Protein AF-A0A0G4NJI7-F1 (afdb_monomer_lite)

InterPro domains:
  IPR013108 Amidohydrolase 3 [PF07969] (34-113)

pLDDT: mean 92.44, std 11.9, range [41.81, 98.81]

Secondary structure (DSSP, 8-state):
----GGG--S-EEEEE--SSTT---GGG---EE-GGG-EEEEEEEEESB--GGGT-S--SSPBTTBTT----BSS-HHHH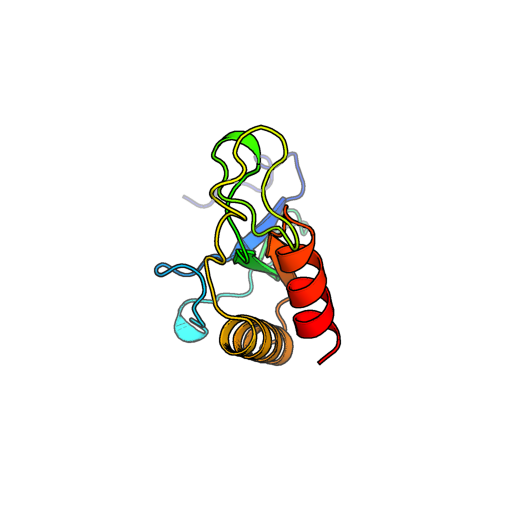HHHHHHHHHTT-EEEEE--SHHHHHHHHHHHH-

Sequence (113 aa):
MAGSSSDWTVRVYAMLECAQRNTYCPDAAAKVSRVSDLLSVRSVKLFADGALGSWGSAMIEPYSDRPETSGSLLVNATTLTNLAKSWAAFGYQVNIHAIGDLANRLAIDALEA

Radius of gyration: 17.1 Å; chains: 1; bounding box: 45×30×44 Å

Foldseek 3Di:
DPDPPVPQPAADADADADPDALDDDLVPDDFDQDDPSSYTDFAHEHEQWDDPVVCIAQAPAADPVGRVHNHDTPDDLVSLLVSLVNSVVSRGHYDYDHDYPVSVVSNVVSNVD

Structure (mmCIF, N/CA/C/O backbone):
data_AF-A0A0G4NJI7-F1
#
_entry.id   AF-A0A0G4NJI7-F1
#
loop_
_atom_site.group_PDB
_atom_site.id
_atom_site.type_symbol
_atom_site.label_atom_id
_atom_site.label_alt_id
_atom_site.label_comp_id
_atom_site.label_asym_id
_atom_site.label_entity_id
_atom_site.label_seq_id
_atom_site.pdbx_PDB_ins_code
_atom_site.Cartn_x
_atom_site.Cartn_y
_atom_site.Cartn_z
_atom_site.occupancy
_atom_site.B_iso_or_equiv
_atom_site.auth_seq_id
_atom_site.auth_comp_id
_atom_site.auth_asym_id
_atom_site.auth_atom_id
_atom_site.pdbx_PDB_model_num
ATOM 1 N N . MET A 1 1 ? 21.489 16.072 -18.629 1.00 41.81 1 MET A N 1
ATOM 2 C CA . MET A 1 1 ? 22.710 15.667 -17.904 1.00 41.81 1 MET A CA 1
ATOM 3 C C . MET A 1 1 ? 22.581 14.196 -17.547 1.00 41.81 1 MET A C 1
ATOM 5 O O . MET A 1 1 ? 21.801 13.864 -16.665 1.00 41.81 1 MET A O 1
ATOM 9 N N . ALA A 1 2 ? 23.241 13.309 -18.290 1.00 45.09 2 ALA A N 1
ATOM 10 C CA . ALA A 1 2 ? 23.366 11.910 -17.896 1.00 45.09 2 ALA A CA 1
ATOM 11 C C . ALA A 1 2 ? 24.595 11.825 -16.982 1.00 45.09 2 ALA A C 1
ATOM 13 O O . ALA A 1 2 ? 25.714 11.931 -17.475 1.00 45.09 2 ALA A O 1
ATOM 14 N N . GLY A 1 3 ? 24.381 11.762 -15.664 1.00 49.84 3 GLY A N 1
ATOM 15 C CA . GLY A 1 3 ? 25.466 11.549 -14.702 1.00 49.84 3 GLY A CA 1
ATOM 16 C C . GLY A 1 3 ? 26.190 10.245 -15.027 1.00 49.84 3 GLY A C 1
ATOM 17 O O . GLY A 1 3 ? 25.542 9.254 -15.385 1.00 49.84 3 GLY A O 1
ATOM 18 N N . SER A 1 4 ? 27.521 10.259 -14.978 1.00 56.47 4 SER A N 1
ATOM 19 C CA . SER A 1 4 ? 28.322 9.057 -15.185 1.00 56.47 4 SER A CA 1
ATOM 20 C C . SER A 1 4 ? 27.963 8.009 -14.132 1.00 56.47 4 SER A C 1
ATOM 22 O O . SER A 1 4 ? 27.576 8.323 -13.008 1.00 56.47 4 SER A O 1
ATOM 24 N N . SER A 1 5 ? 28.099 6.730 -14.482 1.00 57.91 5 SER A N 1
ATOM 25 C CA . SER A 1 5 ? 27.798 5.588 -13.602 1.00 57.91 5 SER A CA 1
ATOM 26 C C . SER A 1 5 ? 28.575 5.576 -12.274 1.00 57.91 5 SER A C 1
ATOM 28 O O . SER A 1 5 ? 28.305 4.728 -11.432 1.00 57.91 5 SER A O 1
ATOM 30 N N . SER A 1 6 ? 29.535 6.488 -12.095 1.00 63.31 6 SER A N 1
ATOM 31 C CA . SER A 1 6 ? 30.319 6.730 -10.881 1.00 63.31 6 SER A CA 1
ATOM 32 C C . SER A 1 6 ? 29.519 7.290 -9.706 1.00 63.31 6 SER A C 1
ATOM 34 O O . SER A 1 6 ? 29.989 7.208 -8.576 1.00 63.31 6 SER A O 1
ATOM 36 N N . ASP A 1 7 ? 28.345 7.874 -9.955 1.00 74.94 7 ASP A N 1
ATOM 37 C CA . ASP A 1 7 ? 27.670 8.692 -8.938 1.00 74.94 7 ASP A CA 1
ATOM 38 C C . ASP A 1 7 ? 26.735 7.870 -8.033 1.00 74.94 7 ASP A C 1
ATOM 40 O O . ASP A 1 7 ? 26.314 8.334 -6.974 1.00 74.94 7 ASP A O 1
ATOM 44 N N . TRP A 1 8 ? 26.409 6.634 -8.427 1.00 78.31 8 TRP A N 1
ATOM 45 C CA . TRP A 1 8 ? 25.525 5.744 -7.674 1.00 78.31 8 TRP A CA 1
ATOM 46 C C . TRP A 1 8 ? 26.340 4.717 -6.890 1.00 78.31 8 TRP A C 1
ATOM 48 O O . TRP A 1 8 ? 26.973 3.838 -7.468 1.00 78.31 8 TRP A O 1
ATOM 58 N N . THR A 1 9 ? 26.284 4.796 -5.562 1.00 87.44 9 THR A N 1
ATOM 59 C CA . THR A 1 9 ? 26.981 3.869 -4.650 1.00 87.44 9 THR A CA 1
ATOM 60 C C . THR A 1 9 ? 26.056 2.826 -4.018 1.00 87.44 9 THR A C 1
ATOM 62 O O . THR A 1 9 ? 26.528 1.895 -3.369 1.00 87.44 9 THR A O 1
ATOM 65 N N . VAL A 1 10 ? 24.738 2.954 -4.211 1.00 88.00 10 VAL A N 1
ATOM 66 C CA . VAL A 1 10 ? 23.712 2.088 -3.612 1.00 88.00 10 VAL A CA 1
ATOM 67 C C . VAL A 1 10 ? 22.763 1.576 -4.690 1.00 88.00 10 VAL A C 1
ATOM 69 O O . VAL A 1 10 ? 22.378 2.313 -5.599 1.00 88.00 10 VAL A O 1
ATOM 72 N N . ARG A 1 11 ? 22.357 0.307 -4.565 1.00 91.12 11 ARG A N 1
ATOM 73 C CA . ARG A 1 11 ? 21.313 -0.285 -5.405 1.00 91.12 11 ARG A CA 1
ATOM 74 C C . ARG A 1 11 ? 19.935 0.168 -4.927 1.00 91.12 11 ARG A C 1
ATOM 76 O O . ARG A 1 11 ? 19.571 -0.053 -3.777 1.00 91.12 11 ARG A O 1
ATOM 83 N N . VAL A 1 12 ? 19.155 0.746 -5.827 1.00 91.31 12 VAL A N 1
ATOM 84 C CA . VAL A 1 12 ? 17.806 1.248 -5.576 1.00 91.31 12 VAL A CA 1
ATOM 85 C C . VAL A 1 12 ? 16.790 0.400 -6.328 1.00 91.31 12 VAL A C 1
ATOM 87 O O . VAL A 1 12 ? 16.819 0.304 -7.555 1.00 91.31 12 VAL A O 1
ATOM 90 N N . TYR A 1 13 ? 15.862 -0.190 -5.577 1.00 93.12 13 TYR A N 1
ATOM 91 C CA . TYR A 1 13 ? 14.675 -0.848 -6.113 1.00 93.12 13 TYR A CA 1
ATOM 92 C C . TYR A 1 13 ? 13.461 0.031 -5.814 1.00 93.12 13 TYR A C 1
ATOM 94 O O . TYR A 1 13 ? 12.893 -0.002 -4.723 1.00 93.12 13 TYR A O 1
ATOM 102 N N . ALA A 1 14 ? 13.137 0.905 -6.760 1.00 93.81 14 ALA A N 1
ATOM 103 C CA . ALA A 1 14 ? 12.120 1.924 -6.584 1.00 93.81 14 ALA A CA 1
ATOM 104 C C . ALA A 1 14 ? 10.717 1.362 -6.838 1.00 93.81 14 ALA A C 1
ATOM 106 O O . ALA A 1 14 ? 10.482 0.642 -7.813 1.00 93.81 14 ALA A O 1
ATOM 107 N N . MET A 1 15 ? 9.792 1.760 -5.965 1.00 95.75 15 MET A N 1
ATOM 108 C CA . MET A 1 15 ? 8.365 1.491 -6.086 1.00 95.75 15 MET A CA 1
ATOM 109 C C . MET A 1 15 ? 7.691 2.693 -6.746 1.00 95.75 15 MET A C 1
ATOM 111 O O . MET A 1 15 ? 7.827 3.820 -6.272 1.00 95.75 15 MET A O 1
ATOM 115 N N . LEU A 1 16 ? 6.959 2.454 -7.827 1.00 95.56 16 LEU A N 1
ATOM 116 C CA . LEU A 1 16 ? 6.106 3.450 -8.460 1.00 95.56 16 LEU A CA 1
ATOM 117 C C . LEU A 1 16 ? 4.896 3.747 -7.561 1.00 95.56 16 LEU A C 1
ATOM 119 O O . LEU A 1 16 ? 4.259 2.827 -7.054 1.00 95.56 16 LEU A O 1
ATOM 123 N N . GLU A 1 17 ? 4.534 5.017 -7.421 1.00 95.44 17 GLU A N 1
ATOM 124 C CA . GLU A 1 17 ? 3.217 5.447 -6.941 1.00 95.44 17 GLU A CA 1
ATOM 125 C C . GLU A 1 17 ? 2.587 6.297 -8.051 1.00 95.44 17 GLU A C 1
ATOM 127 O O . GLU A 1 17 ? 3.256 7.145 -8.644 1.00 95.44 17 GLU A O 1
ATOM 132 N N . CYS A 1 18 ? 1.316 6.052 -8.372 1.00 95.81 18 CYS A N 1
ATOM 133 C CA . CYS A 1 18 ? 0.584 6.893 -9.317 1.00 95.81 18 CYS A CA 1
ATOM 134 C C . CYS A 1 18 ? 0.356 8.295 -8.742 1.00 95.81 18 CYS A C 1
ATOM 136 O O . CYS A 1 18 ? 0.289 8.473 -7.528 1.00 95.81 18 CYS A O 1
ATOM 138 N N . ALA A 1 19 ? 0.136 9.281 -9.618 1.00 95.25 19 ALA A N 1
ATOM 139 C CA . ALA A 1 19 ? -0.187 10.649 -9.201 1.00 95.25 19 ALA A CA 1
ATOM 140 C C . ALA A 1 19 ? -1.412 10.706 -8.270 1.00 95.25 19 ALA A C 1
ATOM 142 O O . ALA A 1 19 ? -1.422 11.452 -7.293 1.00 95.25 19 ALA A O 1
ATOM 143 N N . GLN A 1 20 ? -2.426 9.881 -8.549 1.00 96.44 20 GLN A N 1
ATOM 144 C CA . GLN A 1 20 ? -3.514 9.615 -7.618 1.00 96.44 20 GLN A CA 1
ATOM 145 C C . GLN A 1 20 ? -3.223 8.320 -6.855 1.00 96.44 20 GLN A C 1
ATOM 147 O O . GLN A 1 20 ? -3.086 7.250 -7.452 1.00 96.44 20 GLN A O 1
ATOM 152 N N . ARG A 1 21 ? -3.154 8.406 -5.526 1.00 96.62 21 ARG A N 1
ATOM 153 C CA . ARG A 1 21 ? -2.908 7.253 -4.652 1.00 96.62 21 ARG A CA 1
ATOM 154 C C . ARG A 1 21 ? -3.951 6.154 -4.855 1.00 96.62 21 ARG A C 1
ATOM 156 O O . ARG A 1 21 ? -5.127 6.447 -5.051 1.00 96.62 21 ARG A O 1
ATOM 163 N N . ASN A 1 22 ? -3.513 4.897 -4.739 1.00 97.75 22 ASN A N 1
ATOM 164 C CA . ASN A 1 22 ? -4.359 3.708 -4.877 1.00 97.75 22 ASN A CA 1
ATOM 165 C C . ASN A 1 22 ? -5.132 3.694 -6.206 1.00 97.75 22 ASN A C 1
ATOM 167 O O . ASN A 1 22 ? -6.338 3.467 -6.241 1.00 97.75 22 ASN A O 1
ATOM 171 N N . THR A 1 23 ? -4.425 3.946 -7.309 1.00 97.50 23 THR A N 1
ATOM 172 C CA . THR A 1 23 ? -4.973 3.832 -8.665 1.00 97.50 23 THR A CA 1
ATOM 173 C C . THR A 1 23 ? -4.095 2.950 -9.548 1.00 97.50 23 THR A C 1
ATOM 175 O O . THR A 1 23 ? -3.034 2.464 -9.140 1.00 97.50 23 THR A O 1
ATOM 178 N N . TYR A 1 24 ? -4.577 2.701 -10.763 1.00 97.69 24 TYR A N 1
ATOM 179 C CA . TYR A 1 24 ? -3.881 1.959 -11.801 1.00 97.69 24 TYR A CA 1
ATOM 180 C C . TYR A 1 24 ? -3.547 2.918 -12.949 1.00 97.69 24 TYR A C 1
ATOM 182 O O . TYR A 1 24 ? -4.447 3.521 -13.527 1.00 97.69 24 TYR A O 1
ATOM 190 N N . CYS A 1 25 ? -2.256 3.093 -13.243 1.00 96.19 25 CYS A N 1
ATOM 191 C CA . CYS A 1 25 ? -1.754 4.074 -14.211 1.00 96.19 25 CYS A CA 1
ATOM 192 C C . CYS A 1 25 ? -0.697 3.456 -15.154 1.00 96.19 25 CYS A C 1
ATOM 194 O O . CYS A 1 25 ? 0.469 3.856 -15.126 1.00 96.19 25 CYS A O 1
ATOM 196 N N . PRO A 1 26 ? -1.068 2.464 -15.984 1.00 93.94 26 PRO A N 1
ATOM 197 C CA . PRO A 1 26 ? -0.114 1.722 -16.812 1.00 93.94 26 PRO A CA 1
ATOM 198 C C . PRO A 1 26 ? 0.613 2.611 -17.829 1.00 93.94 26 PRO A C 1
ATOM 200 O O . PRO A 1 26 ? 1.801 2.412 -18.062 1.00 93.94 26 PRO A O 1
ATOM 203 N N . ASP A 1 27 ? -0.052 3.635 -18.366 1.00 91.94 27 ASP A N 1
ATOM 204 C CA . ASP A 1 27 ? 0.534 4.534 -19.372 1.00 91.94 27 ASP A CA 1
ATOM 205 C C . ASP A 1 27 ? 1.662 5.410 -18.804 1.00 91.94 27 ASP A C 1
ATOM 207 O O . ASP A 1 27 ? 2.567 5.825 -19.525 1.00 91.94 27 ASP A O 1
ATOM 211 N N . ALA A 1 28 ? 1.630 5.674 -17.495 1.00 85.88 28 ALA A N 1
ATOM 212 C CA . ALA A 1 28 ? 2.679 6.404 -16.787 1.00 85.88 28 ALA A CA 1
ATOM 213 C C . ALA A 1 28 ? 3.787 5.477 -16.250 1.00 85.88 28 ALA A C 1
ATOM 215 O O . ALA A 1 28 ? 4.818 5.949 -15.765 1.00 85.88 28 ALA A O 1
ATOM 216 N N . ALA A 1 29 ? 3.586 4.158 -16.310 1.00 86.75 29 ALA A N 1
ATOM 217 C CA . ALA A 1 29 ? 4.484 3.174 -15.732 1.00 86.75 29 ALA A CA 1
ATOM 218 C C . ALA A 1 29 ? 5.571 2.758 -16.735 1.00 86.75 29 ALA A C 1
ATOM 220 O O . ALA A 1 29 ? 5.352 1.948 -17.633 1.00 86.75 29 ALA A O 1
ATOM 221 N N . ALA A 1 30 ? 6.786 3.276 -16.548 1.00 82.00 30 ALA A N 1
ATOM 222 C CA . ALA A 1 30 ? 7.963 2.834 -17.290 1.00 82.00 30 ALA A CA 1
ATOM 223 C C . ALA A 1 30 ? 8.787 1.840 -16.457 1.00 82.00 30 ALA A C 1
ATOM 225 O O . ALA A 1 30 ? 9.250 2.168 -15.360 1.00 82.00 30 ALA A O 1
ATOM 226 N N . LYS A 1 31 ? 9.023 0.633 -16.991 1.00 77.75 31 LYS A N 1
ATOM 227 C CA . LYS A 1 31 ? 10.007 -0.297 -16.416 1.00 77.75 31 LYS A CA 1
ATOM 228 C C . LYS A 1 31 ? 11.402 0.234 -16.726 1.00 77.75 31 LYS A C 1
ATOM 230 O O . LYS A 1 31 ? 11.779 0.361 -17.887 1.00 77.75 31 LYS A O 1
ATOM 235 N N . VAL A 1 32 ? 12.170 0.541 -15.685 1.00 81.62 32 VAL A N 1
ATOM 236 C CA . VAL A 1 32 ? 13.528 1.083 -15.817 1.00 81.62 32 VAL A CA 1
ATOM 237 C C . VAL A 1 32 ? 14.525 0.087 -15.238 1.00 81.62 32 VAL A C 1
ATOM 239 O O . VAL A 1 32 ? 14.386 -0.346 -14.097 1.00 81.62 32 VAL A O 1
ATOM 242 N N . SER A 1 33 ? 15.546 -0.241 -16.028 1.00 76.12 33 SER A N 1
ATOM 243 C CA . SER A 1 33 ? 16.783 -0.903 -15.599 1.00 76.12 33 SER A CA 1
ATOM 244 C C . SER A 1 33 ? 17.921 -0.011 -16.093 1.00 76.12 33 SER A C 1
ATOM 246 O O . SER A 1 33 ? 18.004 0.233 -17.297 1.00 76.12 33 SER A O 1
ATOM 248 N N . ARG A 1 34 ? 18.742 0.555 -15.200 1.00 73.12 34 ARG A N 1
ATOM 249 C CA . ARG A 1 34 ? 19.894 1.394 -15.602 1.00 73.12 34 ARG A CA 1
ATOM 250 C C . ARG A 1 34 ? 21.224 0.665 -15.432 1.00 73.12 34 ARG A C 1
ATOM 252 O O . ARG A 1 34 ? 21.287 -0.384 -14.802 1.00 73.12 34 ARG A O 1
ATOM 259 N N . VAL A 1 35 ? 22.266 1.266 -16.016 1.00 62.66 35 VAL A N 1
ATOM 260 C CA . VAL A 1 35 ? 23.672 0.824 -16.032 1.00 62.66 35 VAL A CA 1
ATOM 261 C C . VAL A 1 35 ? 24.092 0.194 -14.695 1.00 62.66 35 VAL A C 1
ATOM 263 O O . VAL A 1 35 ? 23.838 0.754 -13.628 1.00 62.66 35 VAL A O 1
ATOM 266 N N . SER A 1 36 ? 24.723 -0.982 -14.774 1.00 68.50 36 SER A N 1
ATOM 267 C CA . SER A 1 36 ? 25.167 -1.811 -13.638 1.00 68.50 36 SER A CA 1
ATOM 268 C C . SER A 1 36 ? 24.050 -2.323 -12.707 1.00 68.50 36 SER A C 1
ATOM 270 O O . SER A 1 36 ? 24.318 -2.726 -11.573 1.00 68.50 36 SER A O 1
ATOM 272 N N . ASP A 1 37 ? 22.791 -2.296 -13.158 1.00 74.75 37 ASP A N 1
ATOM 273 C CA . ASP A 1 37 ? 21.588 -2.706 -12.415 1.00 74.75 37 ASP A CA 1
ATOM 274 C C . ASP A 1 37 ? 21.374 -1.963 -11.084 1.00 74.75 37 ASP A C 1
ATOM 276 O O . ASP A 1 37 ? 20.604 -2.400 -10.222 1.00 74.75 37 ASP A O 1
ATOM 280 N N . LEU A 1 38 ? 22.046 -0.823 -10.888 1.00 87.50 38 LEU A N 1
ATOM 281 C CA . LEU A 1 38 ? 21.970 -0.056 -9.643 1.00 87.50 38 LEU A CA 1
ATOM 282 C C . LEU A 1 38 ? 20.619 0.638 -9.452 1.00 87.50 38 LEU A C 1
ATOM 284 O O . LEU A 1 38 ? 20.278 0.968 -8.326 1.00 87.50 38 LEU A O 1
ATOM 288 N N . LEU A 1 39 ? 19.824 0.815 -10.509 1.00 89.12 39 LEU A N 1
ATOM 289 C CA . LEU A 1 39 ? 18.442 1.278 -10.407 1.00 89.12 39 LEU A CA 1
ATOM 290 C C . LEU A 1 39 ? 17.509 0.306 -11.124 1.00 89.12 39 LEU A C 1
ATOM 292 O O . LEU A 1 39 ? 17.662 0.064 -12.324 1.00 89.12 39 LEU A O 1
ATOM 296 N N . SER A 1 40 ? 16.510 -0.175 -10.390 1.00 91.38 40 SER A N 1
ATOM 297 C CA . SER A 1 40 ? 15.380 -0.949 -10.898 1.00 91.38 40 SER A CA 1
ATOM 298 C C . SER A 1 40 ? 14.065 -0.274 -10.520 1.00 91.38 40 SER A C 1
ATOM 300 O O . SER A 1 40 ? 13.849 0.045 -9.355 1.00 91.38 40 SER A O 1
ATOM 302 N N . VAL A 1 41 ? 13.174 -0.091 -11.493 1.00 93.12 41 VAL A N 1
ATOM 303 C CA . VAL A 1 41 ? 11.780 0.332 -11.280 1.00 93.12 41 VAL A CA 1
ATOM 304 C C . VAL A 1 41 ? 10.887 -0.787 -11.798 1.00 93.12 41 VAL A C 1
ATOM 306 O O . VAL A 1 41 ? 10.674 -0.910 -13.006 1.00 93.12 41 VAL A O 1
ATOM 309 N N . ARG A 1 42 ? 10.455 -1.667 -10.891 1.00 93.31 42 ARG A N 1
ATOM 310 C CA . ARG A 1 42 ? 9.687 -2.886 -11.217 1.00 93.31 42 ARG A CA 1
ATOM 311 C C . ARG A 1 42 ? 8.628 -3.241 -10.168 1.00 93.31 42 ARG A C 1
ATOM 313 O O . ARG A 1 42 ? 8.040 -4.317 -10.240 1.00 93.31 42 ARG A O 1
ATOM 320 N N . SER A 1 43 ? 8.365 -2.351 -9.217 1.00 96.56 43 SER A N 1
ATOM 321 C CA . SER A 1 43 ? 7.315 -2.520 -8.215 1.00 96.56 43 SER A CA 1
ATOM 322 C C . SER A 1 43 ? 6.402 -1.311 -8.119 1.00 96.56 43 SER A C 1
ATOM 324 O O . SER A 1 43 ? 6.732 -0.231 -8.610 1.00 96.56 43 SER A O 1
ATOM 326 N N . VAL A 1 44 ? 5.234 -1.512 -7.518 1.00 97.94 44 VAL A N 1
ATOM 327 C CA . VAL A 1 44 ? 4.234 -0.482 -7.239 1.00 97.94 44 VAL A CA 1
ATOM 328 C C . VAL A 1 44 ? 3.948 -0.433 -5.743 1.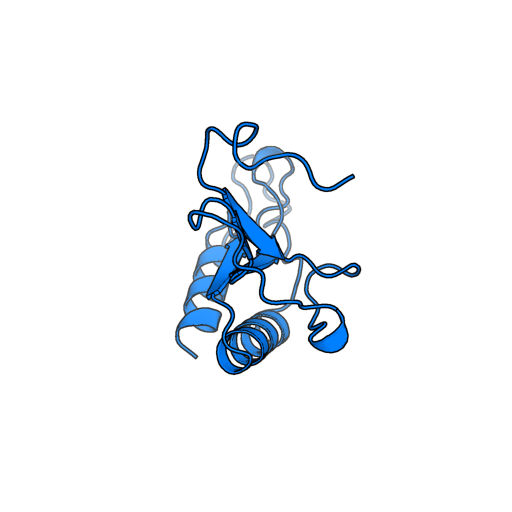00 97.94 44 VAL A C 1
ATOM 330 O O . VAL A 1 44 ? 3.927 -1.468 -5.074 1.00 97.94 44 VAL A O 1
ATOM 333 N N . LYS A 1 45 ? 3.704 0.767 -5.222 1.00 98.31 45 LYS A N 1
ATOM 334 C CA . LYS A 1 45 ? 3.303 0.996 -3.838 1.00 98.31 45 LYS A CA 1
ATOM 335 C C . LYS A 1 45 ? 1.807 1.305 -3.747 1.00 98.31 45 LYS A C 1
ATOM 337 O O . LYS A 1 45 ? 1.327 2.256 -4.357 1.00 98.31 45 LYS A O 1
ATOM 342 N N . LEU A 1 46 ? 1.096 0.529 -2.934 1.00 98.62 46 LEU A N 1
ATOM 343 C CA . LEU A 1 46 ? -0.293 0.751 -2.522 1.00 98.62 46 LEU A CA 1
ATOM 344 C C . LEU A 1 46 ? -0.361 0.999 -1.006 1.00 98.62 46 LEU A C 1
ATOM 346 O O . LEU A 1 46 ? 0.561 0.642 -0.268 1.00 98.62 46 LEU A O 1
ATOM 350 N N . PHE A 1 47 ? -1.455 1.598 -0.536 1.00 98.62 47 PHE A N 1
ATOM 351 C CA . PHE A 1 47 ? -1.691 1.893 0.880 1.00 98.62 47 PHE A CA 1
ATOM 352 C C . PHE A 1 47 ? -3.082 1.432 1.307 1.00 98.62 47 PHE A C 1
ATOM 354 O O . PHE A 1 47 ? -4.073 2.005 0.860 1.00 98.62 47 PHE A O 1
ATOM 361 N N . ALA A 1 48 ? -3.157 0.425 2.174 1.00 98.69 48 ALA A N 1
ATOM 362 C CA . ALA A 1 48 ? -4.416 -0.082 2.710 1.00 98.69 48 ALA A CA 1
ATOM 363 C C . ALA A 1 48 ? -4.971 0.822 3.820 1.00 98.69 48 ALA A C 1
ATOM 365 O O . ALA A 1 48 ? -6.178 1.043 3.874 1.00 98.69 48 ALA A O 1
ATOM 366 N N . ASP A 1 49 ? -4.108 1.383 4.669 1.00 98.69 49 ASP A N 1
ATOM 367 C CA . ASP A 1 49 ? -4.488 2.179 5.838 1.00 98.69 49 ASP A CA 1
ATOM 368 C C . ASP A 1 49 ? -3.470 3.285 6.187 1.00 98.69 49 ASP A C 1
ATOM 370 O O . ASP A 1 49 ? -2.502 3.528 5.460 1.00 98.69 49 ASP A O 1
ATOM 374 N N . GLY A 1 50 ? -3.737 4.009 7.278 1.00 98.19 50 GLY A N 1
ATOM 375 C CA . GLY A 1 50 ? -2.863 5.041 7.834 1.00 98.19 50 GLY A CA 1
ATOM 376 C C . GLY A 1 50 ? -1.802 4.485 8.789 1.00 98.19 50 GLY A C 1
ATOM 377 O O . GLY A 1 50 ? -1.162 3.474 8.515 1.00 98.19 50 GLY A O 1
ATOM 378 N N . ALA A 1 51 ? -1.577 5.176 9.908 1.00 98.19 51 ALA A N 1
ATOM 379 C CA . ALA A 1 51 ? -0.590 4.798 10.919 1.00 98.19 51 ALA A CA 1
ATOM 380 C C . ALA A 1 51 ? -1.210 4.686 12.317 1.00 98.19 51 ALA A C 1
ATOM 382 O O . ALA A 1 51 ? -2.196 5.358 12.621 1.00 98.19 51 ALA A O 1
ATOM 383 N N . LEU A 1 52 ? -0.586 3.883 13.186 1.00 97.75 52 LEU A N 1
ATOM 384 C CA . LEU A 1 52 ? -1.020 3.705 14.578 1.00 97.75 52 LEU A CA 1
ATOM 385 C C . LEU A 1 52 ? -1.048 5.025 15.353 1.00 97.75 52 LEU A C 1
ATOM 387 O O . LEU A 1 52 ? -2.052 5.339 15.977 1.00 97.75 52 LEU A O 1
ATOM 391 N N . GLY A 1 53 ? 0.022 5.825 15.269 1.00 96.94 53 GLY A N 1
ATOM 392 C CA . GLY A 1 53 ? 0.158 7.054 16.066 1.00 96.94 53 GLY A CA 1
ATOM 393 C C . GLY A 1 53 ? -0.875 8.143 15.756 1.00 96.94 53 GLY A C 1
ATOM 394 O O . GLY A 1 53 ? -1.029 9.074 16.536 1.00 96.94 53 GLY A O 1
ATOM 395 N N . SER A 1 54 ? -1.580 8.040 14.627 1.00 96.81 54 SER A N 1
ATOM 396 C CA . SER A 1 54 ? -2.659 8.955 14.245 1.00 96.81 54 SER A CA 1
ATOM 397 C C . SER A 1 54 ? -4.049 8.335 14.404 1.00 96.81 54 SER A C 1
ATOM 399 O O . SER A 1 54 ? -5.017 8.926 13.930 1.00 96.81 54 SER A O 1
ATOM 401 N N . TRP A 1 55 ? -4.149 7.124 14.963 1.00 98.25 55 TRP A N 1
ATOM 402 C CA . TRP A 1 55 ? -5.354 6.285 14.931 1.00 98.25 55 TRP A CA 1
ATOM 403 C C . TRP A 1 55 ? -5.897 6.052 13.515 1.00 98.25 55 TRP A C 1
ATOM 405 O O . TRP A 1 55 ? -7.101 5.956 13.298 1.00 98.25 55 TRP A O 1
ATOM 415 N N . GLY A 1 56 ? -5.003 6.046 12.522 1.00 98.25 56 GLY A N 1
ATOM 416 C CA . GLY A 1 56 ? -5.362 5.913 11.113 1.00 98.25 56 GLY A CA 1
ATOM 417 C C . GLY A 1 56 ? -5.199 4.498 10.570 1.00 98.25 56 GLY A C 1
ATOM 418 O O . GLY A 1 56 ? -5.652 4.236 9.460 1.00 98.25 56 GLY A O 1
ATOM 419 N N . SER A 1 57 ? -4.532 3.600 11.298 1.00 98.62 57 SER A N 1
ATOM 420 C CA . SER A 1 57 ? -4.400 2.208 10.873 1.00 98.62 57 SER A CA 1
ATOM 421 C C . SER A 1 57 ? -5.715 1.463 11.080 1.00 98.62 57 SER A C 1
ATOM 423 O O . SER A 1 57 ? -6.379 1.656 12.092 1.00 98.62 57 SER A O 1
ATOM 425 N N . ALA A 1 58 ? -6.115 0.637 10.11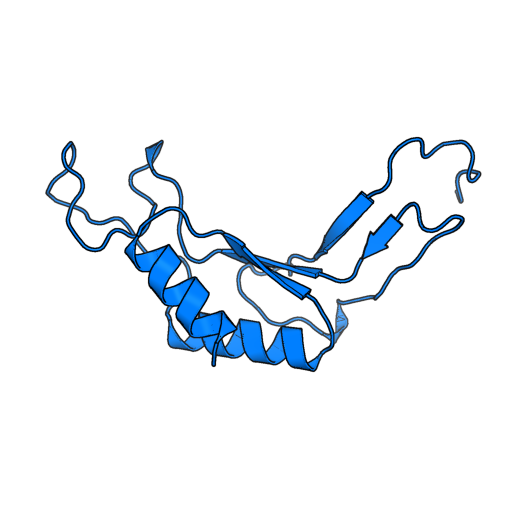9 1.00 98.75 58 ALA A N 1
ATOM 426 C CA . ALA A 1 58 ? -7.408 -0.034 10.176 1.00 98.75 58 ALA A CA 1
ATOM 427 C C . ALA A 1 58 ? -7.300 -1.283 11.053 1.00 98.75 58 ALA A C 1
ATOM 429 O O . ALA A 1 58 ? -6.633 -2.251 10.679 1.00 98.75 58 ALA A O 1
ATOM 430 N N . MET A 1 59 ? -7.956 -1.238 12.206 1.00 98.75 59 MET A N 1
ATOM 431 C CA . MET A 1 59 ? -7.970 -2.290 13.214 1.00 98.75 59 MET A CA 1
ATOM 432 C C . MET A 1 59 ? -9.259 -3.120 13.121 1.00 98.75 59 MET A C 1
ATOM 434 O O . MET A 1 59 ? -10.288 -2.614 12.670 1.00 98.75 59 MET A O 1
ATOM 438 N N . ILE A 1 60 ? -9.224 -4.388 13.543 1.00 98.56 60 ILE A N 1
ATOM 439 C CA . ILE A 1 60 ? -10.437 -5.217 13.681 1.00 98.56 60 ILE A CA 1
ATOM 440 C C . ILE A 1 60 ? -11.276 -4.724 14.866 1.00 98.56 60 ILE A C 1
ATOM 442 O O . ILE A 1 60 ? -12.473 -4.488 14.723 1.00 98.56 60 ILE A O 1
ATOM 446 N N . GLU A 1 61 ? -10.628 -4.518 16.011 1.00 98.62 61 GLU A N 1
ATOM 447 C CA . GLU A 1 61 ? -11.241 -3.985 17.230 1.00 98.62 61 GLU A CA 1
ATOM 448 C C . GLU A 1 61 ? -10.856 -2.511 17.444 1.00 98.62 61 GLU A C 1
ATOM 450 O O . GLU A 1 61 ? -9.822 -2.073 16.928 1.00 98.62 61 GLU A O 1
ATOM 455 N N . PRO A 1 62 ? -11.644 -1.725 18.204 1.00 98.62 62 PRO A N 1
ATOM 456 C CA . PRO A 1 62 ? -11.294 -0.344 18.518 1.00 98.62 62 PRO A CA 1
ATOM 457 C C . PRO A 1 62 ? -9.945 -0.209 19.229 1.00 98.62 62 PRO A C 1
ATOM 459 O O . PRO A 1 62 ? -9.488 -1.111 19.936 1.00 98.62 62 PRO A O 1
ATOM 462 N N . TYR A 1 63 ? -9.315 0.957 19.087 1.00 98.56 63 TYR A N 1
ATOM 463 C CA . TYR A 1 63 ? -8.056 1.245 19.769 1.00 98.56 63 TYR A CA 1
ATOM 464 C C . TYR A 1 63 ? -8.226 1.238 21.291 1.00 98.56 63 TYR A C 1
ATOM 466 O O . TYR A 1 63 ? -9.169 1.813 21.835 1.00 98.56 63 TYR A O 1
ATOM 474 N N . SER A 1 64 ? -7.258 0.654 22.000 1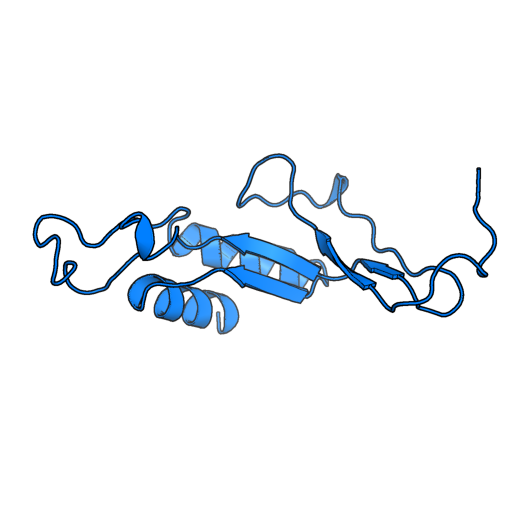.00 98.12 64 SER A N 1
ATOM 475 C CA . SER A 1 64 ? -7.292 0.544 23.464 1.00 98.12 64 SER A CA 1
ATOM 476 C C . SER A 1 64 ? -7.257 1.895 24.182 1.00 98.12 64 SER A C 1
ATOM 478 O O . SER A 1 64 ? -7.804 2.026 25.272 1.00 98.12 64 SER A O 1
ATOM 480 N N . ASP A 1 65 ? -6.589 2.886 23.590 1.00 97.81 65 ASP A N 1
ATOM 481 C CA . ASP A 1 65 ? -6.467 4.251 24.110 1.00 97.81 65 ASP A CA 1
ATOM 482 C C . ASP A 1 65 ? -7.477 5.226 23.483 1.00 97.81 65 ASP A C 1
ATOM 484 O O . ASP A 1 65 ? -7.544 6.387 23.888 1.00 97.81 65 ASP A O 1
ATOM 488 N N . ARG A 1 66 ? -8.268 4.756 22.509 1.00 97.75 66 ARG A N 1
ATOM 489 C CA . ARG A 1 66 ? -9.254 5.553 21.778 1.00 97.75 66 ARG A CA 1
ATOM 490 C C . ARG A 1 66 ? -10.444 4.695 21.306 1.00 97.75 66 ARG A C 1
ATOM 492 O O . ARG A 1 66 ? -10.562 4.400 20.114 1.00 97.75 66 ARG A O 1
ATOM 499 N N . PRO A 1 67 ? -11.320 4.261 22.232 1.00 98.19 67 PRO A N 1
ATOM 500 C CA . PRO A 1 67 ? -12.324 3.227 21.963 1.00 98.19 67 PRO A CA 1
ATOM 501 C C . PRO A 1 67 ? -13.426 3.622 20.971 1.00 98.19 67 PRO A C 1
ATOM 503 O O . PRO A 1 67 ? -14.202 2.772 20.545 1.00 98.19 67 PRO A O 1
ATOM 506 N N . GLU A 1 68 ? -13.540 4.901 20.610 1.00 98.19 68 GLU A N 1
ATOM 507 C CA . GLU A 1 68 ? -14.529 5.388 19.648 1.00 98.19 68 GLU A CA 1
ATOM 508 C C . GLU A 1 68 ? -14.140 5.159 18.179 1.00 98.19 68 GLU A C 1
ATOM 510 O O . GLU A 1 68 ? -14.933 5.454 17.284 1.00 98.19 68 GLU A O 1
ATOM 515 N N . THR A 1 69 ? -12.926 4.671 17.905 1.00 98.25 69 THR A N 1
ATOM 516 C CA . THR A 1 69 ? -12.439 4.438 16.541 1.00 98.25 69 THR A CA 1
ATOM 517 C C . THR A 1 69 ? -11.672 3.126 16.423 1.00 98.25 69 THR A C 1
ATOM 519 O O . THR A 1 69 ? -10.942 2.737 17.331 1.00 98.25 69 THR A O 1
ATOM 522 N N . SER A 1 70 ? -11.783 2.489 15.257 1.00 98.56 70 SER A N 1
ATOM 523 C CA . SER A 1 70 ? -10.921 1.382 14.808 1.00 98.56 70 SER A CA 1
ATOM 524 C C . SER A 1 70 ? -10.025 1.815 13.639 1.00 98.56 70 SER A C 1
ATOM 526 O O . SER A 1 70 ? -9.528 0.990 12.878 1.00 98.56 70 SER A O 1
ATOM 528 N N . GLY A 1 71 ? -9.856 3.125 13.442 1.00 98.31 71 GLY A N 1
ATOM 529 C CA . GLY A 1 71 ? -9.152 3.690 12.295 1.00 98.31 71 GLY A CA 1
ATOM 530 C C . GLY A 1 71 ? -9.933 3.543 10.994 1.00 98.31 71 GLY A C 1
ATOM 531 O O . GLY A 1 71 ? -11.165 3.510 10.990 1.00 98.31 71 GLY A O 1
ATOM 532 N N . SER A 1 72 ? -9.243 3.565 9.852 1.00 98.12 72 SER A N 1
ATOM 533 C CA . SER A 1 72 ? -9.915 3.585 8.548 1.00 98.12 72 SER A CA 1
ATOM 534 C C . SER A 1 72 ? -9.053 3.015 7.432 1.00 98.12 72 SER A C 1
ATOM 536 O O . SER A 1 72 ? -7.844 3.231 7.373 1.00 98.12 72 SER A O 1
ATOM 538 N N . LEU A 1 73 ? -9.707 2.332 6.496 1.00 98.50 73 LEU A N 1
ATOM 539 C CA . LEU A 1 73 ? -9.084 1.944 5.238 1.00 98.50 73 LEU A CA 1
ATOM 540 C C . LEU A 1 73 ? -8.962 3.164 4.314 1.00 98.50 73 LEU A C 1
ATOM 542 O O . LEU A 1 73 ? -9.910 3.932 4.159 1.00 98.50 73 LEU A O 1
ATOM 546 N N . LEU A 1 74 ? -7.814 3.308 3.653 1.00 98.19 74 LEU A N 1
ATOM 547 C CA . LEU A 1 74 ? -7.585 4.303 2.596 1.00 98.19 74 LEU A CA 1
ATOM 548 C C . LEU A 1 74 ? -8.107 3.838 1.229 1.00 98.19 74 LEU A C 1
ATOM 550 O O . LEU A 1 74 ? -8.208 4.627 0.290 1.00 98.19 74 LEU A O 1
ATOM 554 N N . VAL A 1 75 ? -8.400 2.546 1.099 1.00 97.88 75 VAL A N 1
ATOM 555 C CA . VAL A 1 75 ? -8.969 1.910 -0.088 1.00 97.88 75 VAL A CA 1
ATOM 556 C C . VAL A 1 75 ? -9.783 0.701 0.359 1.00 97.88 75 VAL A C 1
ATOM 558 O O . VAL A 1 75 ? -9.357 -0.052 1.230 1.00 97.88 75 VAL A O 1
ATOM 561 N N . ASN A 1 76 ? -10.974 0.513 -0.208 1.00 97.44 76 ASN A N 1
ATOM 562 C CA . ASN A 1 76 ? -11.801 -0.640 0.151 1.00 97.44 76 ASN A CA 1
ATOM 563 C C . ASN A 1 76 ? -11.171 -1.959 -0.350 1.00 97.44 76 ASN A C 1
ATOM 565 O O . ASN A 1 76 ? -10.386 -1.964 -1.302 1.00 97.44 76 ASN A O 1
ATOM 569 N N . ALA A 1 77 ? -11.553 -3.081 0.268 1.00 97.25 77 ALA A N 1
ATOM 570 C CA . ALA A 1 77 ? -10.982 -4.404 0.002 1.00 97.25 77 ALA A CA 1
ATOM 571 C C . ALA A 1 77 ? -11.067 -4.831 -1.476 1.00 97.25 77 ALA A C 1
ATOM 573 O O . ALA A 1 77 ? -10.090 -5.317 -2.051 1.00 97.25 77 ALA A O 1
ATOM 574 N N . THR A 1 78 ? -12.221 -4.615 -2.113 1.00 98.25 78 THR A N 1
ATOM 575 C CA . THR A 1 78 ? -12.446 -4.977 -3.518 1.00 98.25 78 THR A CA 1
ATOM 576 C C . THR A 1 78 ? -11.530 -4.182 -4.443 1.00 98.25 78 THR A C 1
ATOM 578 O O . THR A 1 78 ? -10.880 -4.751 -5.317 1.00 98.25 78 THR A O 1
ATOM 581 N N . THR A 1 79 ? -11.428 -2.869 -4.234 1.00 98.44 79 THR A N 1
ATOM 582 C CA . THR A 1 79 ? -10.534 -2.007 -5.008 1.00 98.44 79 THR A CA 1
ATOM 583 C C . THR A 1 79 ? -9.073 -2.391 -4.779 1.00 98.44 79 THR A C 1
ATOM 585 O O . THR A 1 79 ? -8.340 -2.509 -5.756 1.00 98.44 79 THR A O 1
ATOM 588 N N . LEU A 1 80 ? -8.646 -2.647 -3.536 1.00 98.69 80 LEU A N 1
ATOM 589 C CA . LEU A 1 80 ? -7.272 -3.071 -3.235 1.00 98.69 80 LEU A CA 1
ATOM 590 C C . LEU A 1 80 ? -6.899 -4.357 -3.985 1.00 98.69 80 LEU A C 1
ATOM 592 O O . LEU A 1 80 ? -5.860 -4.405 -4.641 1.00 98.69 80 LEU A O 1
ATOM 596 N N . THR A 1 81 ? -7.787 -5.352 -3.955 1.00 98.69 81 THR A N 1
ATOM 597 C CA . THR A 1 81 ? -7.628 -6.625 -4.673 1.00 98.69 81 THR A CA 1
ATOM 598 C C . THR A 1 81 ? -7.528 -6.407 -6.182 1.00 98.69 81 THR A C 1
ATOM 600 O O . THR A 1 81 ? -6.610 -6.904 -6.832 1.00 98.69 81 THR A O 1
ATOM 603 N N . ASN A 1 82 ? -8.430 -5.608 -6.757 1.00 98.69 82 ASN A N 1
ATOM 604 C CA . ASN A 1 82 ? -8.421 -5.323 -8.192 1.00 98.69 82 ASN A CA 1
ATOM 605 C C . ASN A 1 82 ? -7.149 -4.584 -8.630 1.00 98.69 82 ASN A C 1
ATOM 607 O O . ASN A 1 82 ? -6.610 -4.870 -9.701 1.00 98.69 82 ASN A O 1
ATOM 611 N N . LEU A 1 83 ? -6.642 -3.661 -7.809 1.00 98.50 83 LEU A N 1
ATOM 612 C CA . LEU A 1 83 ? -5.385 -2.960 -8.070 1.00 98.50 83 LEU A CA 1
ATOM 613 C C . LEU A 1 83 ? -4.191 -3.911 -8.004 1.00 98.50 83 LEU A C 1
ATOM 615 O O . LEU A 1 83 ? -3.364 -3.889 -8.915 1.00 98.50 83 LEU A O 1
ATOM 619 N N . ALA A 1 84 ? -4.114 -4.753 -6.969 1.00 98.62 84 ALA A N 1
ATOM 620 C CA . ALA A 1 84 ? -3.059 -5.753 -6.833 1.00 98.62 84 ALA A CA 1
ATOM 621 C C . ALA A 1 84 ? -3.018 -6.673 -8.063 1.00 98.62 84 ALA A C 1
ATOM 623 O O . ALA A 1 84 ? -1.973 -6.800 -8.701 1.00 98.62 84 ALA A O 1
ATOM 624 N N . LYS A 1 85 ? -4.174 -7.201 -8.481 1.00 98.56 85 LYS A N 1
ATOM 625 C CA . LYS A 1 85 ? -4.304 -8.022 -9.694 1.00 98.56 85 LYS A CA 1
ATOM 626 C C . LYS A 1 85 ? -3.874 -7.287 -10.956 1.00 98.56 85 LYS A C 1
ATOM 628 O O . LYS A 1 85 ? -3.094 -7.820 -11.740 1.00 98.56 85 LYS A O 1
ATOM 633 N N . SER A 1 86 ? -4.350 -6.057 -11.148 1.00 98.19 86 SER A N 1
ATOM 634 C CA . SER A 1 86 ? -4.054 -5.268 -12.352 1.00 98.19 86 SER A CA 1
ATOM 635 C C . SER A 1 86 ? -2.558 -4.969 -12.479 1.00 98.19 86 SER A C 1
ATOM 637 O O . SER A 1 86 ? -1.976 -5.123 -13.553 1.00 98.19 86 SER A O 1
ATOM 639 N N . TRP A 1 87 ? -1.902 -4.596 -11.378 1.00 98.06 87 TRP A N 1
ATOM 640 C CA . TRP A 1 87 ? -0.462 -4.336 -11.360 1.00 98.06 87 TRP A CA 1
ATOM 641 C C . TRP A 1 87 ? 0.383 -5.605 -11.490 1.00 98.06 87 TRP A C 1
ATOM 643 O O . TRP A 1 87 ? 1.363 -5.603 -12.241 1.00 98.06 87 TRP A O 1
ATOM 653 N N . ALA A 1 88 ? -0.010 -6.692 -10.823 1.00 97.31 88 ALA A N 1
ATOM 654 C CA . ALA A 1 88 ? 0.654 -7.984 -10.952 1.00 97.31 88 ALA A CA 1
ATOM 655 C C . ALA A 1 88 ? 0.570 -8.512 -12.394 1.00 97.31 88 ALA A C 1
ATOM 657 O O . ALA A 1 88 ? 1.589 -8.897 -12.965 1.00 97.31 88 ALA A O 1
ATOM 658 N N . ALA A 1 89 ? -0.607 -8.433 -13.027 1.00 97.19 89 ALA A N 1
ATOM 659 C CA . ALA A 1 89 ? -0.810 -8.810 -14.428 1.00 97.19 89 ALA A CA 1
ATOM 660 C C . ALA A 1 89 ? -0.001 -7.931 -15.399 1.00 97.19 89 ALA A C 1
ATOM 662 O O . ALA A 1 89 ? 0.505 -8.417 -16.409 1.00 97.19 89 ALA A O 1
ATOM 663 N N . PHE A 1 90 ? 0.200 -6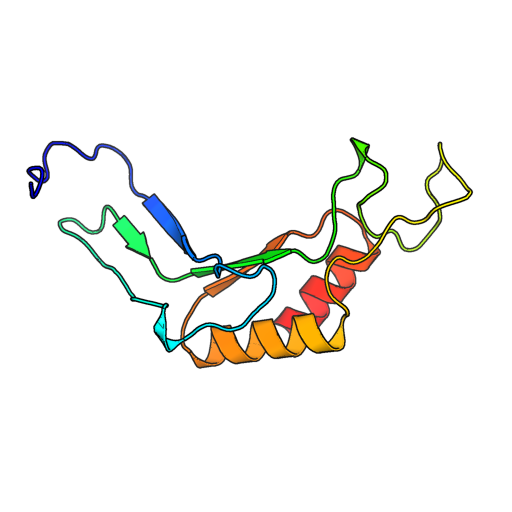.652 -15.068 1.00 96.25 90 PHE A N 1
ATOM 664 C CA . PHE 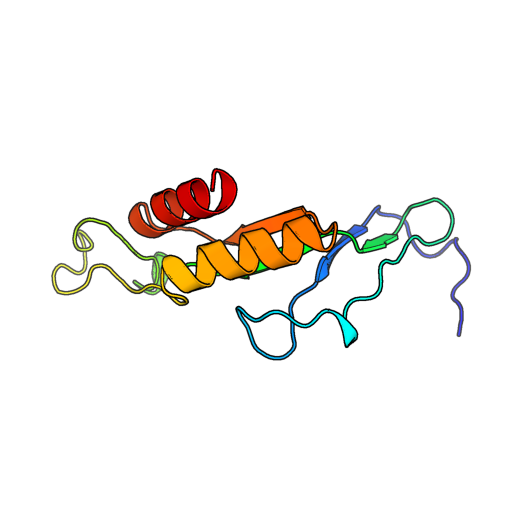A 1 90 ? 1.091 -5.746 -15.805 1.00 96.25 90 PHE A CA 1
ATOM 665 C C . PHE A 1 90 ? 2.595 -6.059 -15.588 1.00 96.25 90 PHE A C 1
ATOM 667 O O . PHE A 1 90 ? 3.497 -5.475 -16.208 1.00 96.25 90 PHE A O 1
ATOM 674 N N . GLY A 1 91 ? 2.902 -7.018 -14.713 1.00 95.19 91 GLY A N 1
ATOM 675 C CA . GLY A 1 91 ? 4.247 -7.495 -14.418 1.00 95.19 91 GLY A CA 1
ATOM 676 C C . GLY A 1 91 ? 5.036 -6.555 -13.512 1.00 95.19 91 GLY A C 1
ATOM 677 O O . GLY A 1 91 ? 6.239 -6.387 -13.733 1.00 95.19 91 GLY A O 1
ATOM 678 N N . TYR A 1 92 ? 4.358 -5.906 -12.563 1.00 96.50 92 TYR A N 1
ATOM 679 C CA . TYR A 1 92 ? 4.959 -5.174 -11.448 1.00 96.50 92 TYR A CA 1
ATOM 680 C C . TYR A 1 92 ? 4.814 -5.980 -10.153 1.00 96.50 92 TYR A C 1
ATOM 682 O O . TYR A 1 92 ? 3.776 -6.589 -9.904 1.00 96.50 92 TYR A O 1
ATOM 690 N N . GLN A 1 93 ? 5.835 -5.947 -9.296 1.00 97.50 93 GLN A N 1
ATOM 691 C CA . GLN A 1 93 ? 5.719 -6.467 -7.935 1.00 97.50 93 GLN A CA 1
ATOM 692 C C . GLN A 1 93 ? 4.849 -5.519 -7.098 1.00 97.50 93 GLN A C 1
ATOM 694 O O . GLN A 1 93 ? 5.128 -4.324 -7.008 1.00 97.50 93 GLN A O 1
ATOM 699 N N . VAL A 1 94 ? 3.804 -6.047 -6.469 1.00 98.31 94 VAL A N 1
ATOM 700 C CA . VAL A 1 94 ? 2.892 -5.257 -5.636 1.00 98.31 94 VAL A CA 1
ATOM 701 C C . VAL A 1 94 ? 3.427 -5.176 -4.209 1.00 98.31 94 VAL A C 1
ATOM 703 O O . VAL A 1 94 ? 3.748 -6.192 -3.595 1.00 98.31 94 VAL A O 1
ATOM 706 N N . ASN A 1 95 ? 3.515 -3.963 -3.666 1.00 98.50 95 ASN A N 1
ATOM 707 C CA . ASN A 1 95 ? 3.857 -3.709 -2.271 1.00 98.50 95 ASN A CA 1
ATOM 708 C C . ASN A 1 95 ? 2.720 -2.925 -1.608 1.00 98.50 95 ASN A C 1
ATOM 710 O O . ASN A 1 95 ? 2.398 -1.821 -2.043 1.00 98.50 95 ASN A O 1
ATOM 714 N N . ILE A 1 96 ? 2.136 -3.465 -0.539 1.00 98.75 96 ILE A N 1
ATOM 715 C CA . ILE A 1 96 ? 0.993 -2.859 0.155 1.00 98.75 96 ILE A CA 1
ATOM 716 C C . ILE A 1 96 ? 1.449 -2.397 1.540 1.00 98.75 96 ILE A C 1
ATOM 718 O O . ILE A 1 96 ? 1.983 -3.181 2.317 1.00 98.75 96 ILE A O 1
ATOM 722 N N . HIS A 1 97 ? 1.269 -1.113 1.849 1.00 98.75 97 HIS A N 1
ATOM 723 C CA . HIS A 1 97 ? 1.362 -0.612 3.223 1.00 98.75 97 HIS A CA 1
ATOM 724 C C . HIS A 1 97 ? 0.120 -1.051 3.994 1.00 98.75 97 HIS A C 1
ATOM 726 O O . HIS A 1 97 ? -0.987 -0.710 3.582 1.00 98.75 97 HIS A O 1
ATOM 732 N N . ALA A 1 98 ? 0.325 -1.776 5.089 1.00 98.75 98 ALA A N 1
ATOM 733 C CA . ALA A 1 98 ? -0.718 -2.220 5.999 1.00 98.75 98 ALA A CA 1
ATOM 734 C C . ALA A 1 98 ? -0.156 -2.241 7.425 1.00 98.75 98 ALA A C 1
ATOM 736 O O . ALA A 1 98 ? 0.787 -2.982 7.708 1.00 98.75 98 ALA A O 1
ATOM 737 N N . ILE A 1 99 ? -0.696 -1.408 8.314 1.00 98.81 99 ILE A N 1
ATOM 738 C CA . ILE A 1 99 ? -0.249 -1.344 9.711 1.00 98.81 99 ILE A CA 1
ATOM 739 C C . ILE A 1 99 ? -1.224 -2.071 10.633 1.00 98.81 99 ILE A C 1
ATOM 741 O O . ILE A 1 99 ? -0.799 -2.887 11.447 1.00 98.81 99 ILE A O 1
ATOM 745 N N . GLY A 1 100 ? -2.516 -1.789 10.515 1.00 98.75 100 GLY A N 1
ATOM 746 C CA . GLY A 1 100 ? -3.534 -2.397 11.357 1.00 98.75 100 GLY A CA 1
ATOM 747 C C . GLY A 1 100 ? -3.803 -3.847 10.966 1.00 98.75 100 GLY A C 1
ATOM 748 O O . GLY A 1 100 ? -3.497 -4.282 9.853 1.00 98.75 100 GLY A O 1
ATOM 749 N N . ASP A 1 101 ? -4.343 -4.633 11.889 1.00 98.75 101 ASP A N 1
ATOM 750 C CA . ASP A 1 101 ? -4.581 -6.064 11.688 1.00 98.75 101 ASP A CA 1
ATOM 751 C C . ASP A 1 101 ? -5.683 -6.335 10.649 1.00 98.75 101 ASP A C 1
ATOM 753 O O . ASP A 1 101 ? -5.547 -7.257 9.840 1.00 98.75 101 ASP A O 1
ATOM 757 N N . LEU A 1 102 ? -6.715 -5.486 10.575 1.00 98.81 102 LEU A N 1
ATOM 758 C CA . LEU A 1 102 ? -7.693 -5.533 9.485 1.00 98.81 102 LEU A CA 1
ATOM 759 C C . LEU A 1 102 ? -7.028 -5.210 8.140 1.00 98.81 102 LEU A C 1
ATOM 761 O O . LEU A 1 102 ? -7.235 -5.932 7.165 1.00 98.81 102 LEU A O 1
ATOM 765 N N . ALA A 1 103 ? -6.199 -4.163 8.081 1.00 98.81 103 ALA A N 1
ATOM 766 C CA . ALA A 1 103 ? -5.472 -3.812 6.861 1.00 98.81 103 ALA A CA 1
ATOM 767 C C . ALA A 1 103 ? -4.538 -4.942 6.397 1.00 98.81 103 ALA A C 1
ATOM 769 O O . ALA A 1 103 ? -4.472 -5.226 5.202 1.00 98.81 103 ALA A O 1
ATOM 770 N N . ASN A 1 104 ? -3.850 -5.611 7.329 1.00 98.81 104 ASN A N 1
ATOM 771 C CA . ASN A 1 104 ? -2.972 -6.742 7.026 1.00 98.81 104 ASN A CA 1
ATOM 772 C C . ASN A 1 104 ? -3.748 -7.932 6.457 1.00 98.81 104 ASN A C 1
ATOM 774 O O . ASN A 1 104 ? -3.326 -8.491 5.447 1.00 98.81 104 ASN A O 1
ATOM 778 N N . ARG A 1 105 ? -4.900 -8.284 7.047 1.00 98.75 105 ARG A N 1
ATOM 779 C CA . ARG A 1 105 ? -5.773 -9.345 6.520 1.00 98.75 105 ARG A CA 1
ATOM 780 C C . ARG A 1 105 ? -6.155 -9.072 5.066 1.00 98.75 105 ARG A C 1
ATOM 782 O O . ARG A 1 105 ? -5.914 -9.903 4.203 1.00 98.75 105 ARG A O 1
ATOM 789 N N . LEU A 1 106 ? -6.654 -7.869 4.790 1.00 98.75 106 LEU A N 1
ATOM 790 C CA . LEU A 1 106 ? -7.088 -7.488 3.445 1.00 98.75 106 LEU A CA 1
ATOM 791 C C . LEU A 1 106 ? -5.928 -7.376 2.447 1.00 98.75 106 LEU A C 1
ATOM 793 O O . LEU A 1 106 ? -6.119 -7.615 1.257 1.00 98.75 106 LEU A O 1
ATOM 797 N N . ALA A 1 107 ? -4.731 -7.004 2.905 1.00 98.81 107 ALA A N 1
ATOM 798 C CA . ALA A 1 107 ? -3.539 -6.997 2.065 1.00 98.81 107 ALA A CA 1
ATOM 799 C C . ALA A 1 107 ? -3.119 -8.419 1.666 1.00 98.81 107 ALA A C 1
ATOM 801 O O . ALA A 1 107 ? -2.753 -8.628 0.513 1.00 98.81 107 ALA A O 1
ATOM 802 N N . ILE A 1 108 ? -3.196 -9.386 2.587 1.00 98.69 108 ILE A N 1
ATOM 803 C CA . ILE A 1 108 ? -2.936 -10.802 2.293 1.00 98.69 108 ILE A CA 1
ATOM 804 C C . ILE A 1 108 ? -3.991 -11.329 1.319 1.00 98.69 108 ILE A C 1
ATOM 806 O O . ILE A 1 108 ? -3.620 -11.831 0.262 1.00 98.69 108 ILE A O 1
ATOM 810 N N . ASP A 1 109 ? -5.278 -11.110 1.607 1.00 98.62 109 ASP A N 1
ATOM 811 C CA . ASP A 1 109 ? -6.379 -11.525 0.730 1.00 98.62 109 ASP A CA 1
ATOM 812 C C . ASP A 1 109 ? -6.193 -10.974 -0.698 1.00 98.62 109 ASP A C 1
ATOM 814 O O . ASP A 1 109 ? -6.369 -11.688 -1.682 1.00 98.62 109 ASP A O 1
ATOM 818 N N . ALA A 1 110 ? -5.774 -9.709 -0.832 1.00 98.56 110 ALA A N 1
ATOM 819 C CA . ALA A 1 110 ? -5.514 -9.081 -2.127 1.00 98.56 110 ALA A CA 1
ATOM 820 C C . ALA A 1 110 ? -4.332 -9.701 -2.896 1.00 98.56 110 ALA A C 1
ATOM 822 O O . ALA A 1 110 ? -4.318 -9.635 -4.126 1.00 98.56 110 ALA A O 1
ATOM 823 N N . LEU A 1 111 ? -3.335 -10.254 -2.195 1.00 98.00 111 LEU A N 1
ATOM 824 C CA . LEU A 1 111 ? -2.157 -10.897 -2.789 1.00 98.00 111 LEU A CA 1
ATOM 825 C C . LEU A 1 111 ? -2.396 -12.377 -3.132 1.00 98.00 111 LEU A C 1
ATOM 827 O O . LEU A 1 111 ? -1.745 -12.881 -4.045 1.00 98.00 111 LEU A O 1
ATOM 831 N N . GLU A 1 112 ? -3.299 -13.062 -2.425 1.00 97.56 112 GLU A N 1
ATOM 832 C CA . GLU A 1 112 ? -3.669 -14.466 -2.682 1.00 97.56 112 GLU A CA 1
ATOM 833 C C . GLU A 1 112 ? -4.690 -14.640 -3.820 1.00 97.56 112 GLU A C 1
ATOM 835 O O . GLU A 1 112 ? -4.829 -15.739 -4.363 1.00 97.56 112 GLU A O 1
ATOM 840 N N . ALA A 1 113 ? -5.423 -13.575 -4.149 1.00 90.62 113 ALA A N 1
ATOM 841 C CA . ALA A 1 113 ? -6.599 -13.613 -5.016 1.00 90.62 113 ALA A CA 1
ATOM 842 C C . ALA A 1 113 ? -6.335 -13.850 -6.510 1.00 90.62 113 ALA A C 1
ATOM 844 O O . ALA A 1 113 ? -5.300 -13.409 -7.054 1.00 90.62 113 ALA A O 1
#

Organism: Verticillium longisporum (NCBI:txid100787)